Protein AF-A0A7S3B0L9-F1 (afdb_monomer_lite)

Secondary structure (DSSP, 8-state):
--PPPPPS--S------TT--EEEEEEEESS--BTTB-TT-EEEEEEEEGGGSS---SS--S---EEEEEEEEEE-TTS-EEEEEEEEEEEE---SS-HHHHHH-SSGGG----

pLDDT: mean 93.12, std 8.53, range [47.53, 98.75]

Organism: NCBI:txid156174

Sequence (114 aa):
CDAAPSLPRVGLSLTLDRSIEQACWYGLGPQENYPDRCTGATVSQYRMRVDELSTPYIVPSENGQRGGTRWLELTDLKGRGLWVGGSAPFGFSAGRSSLKALEAATHTNEASDV

Radius of gyration: 14.95 Å; chains: 1; bounding box: 37×31×43 Å

InterPro domains:
  IPR004199 Beta galactosidase small chain/ domain 5 [PF02929] (6-110)
  IPR004199 Beta galactosidase small chain/ domain 5 [SM01038] (2-113)
  IPR011013 Galactose mutarotase-like domain superfamily [SSF74650] (4-110)
  IPR014718 Glycoside hydrolase-type carbohydrate-binding [G3DSA:2.70.98.10] (1-113)
  IPR050347 Bacterial Beta-galactosidase [PTHR46323] (4-111)

Foldseek 3Di:
DDDDDDDPDDDDDDDDDPLFWKKWWFAWDDAAADPVGRPPTDGDIDMDTLAPQADQDQQQADGNKTWGTQKMQTDGPVRDDDIDHDPGTGIDGGHQADNVQSVPGGGSVSRHDD

Structure (mmCIF, N/CA/C/O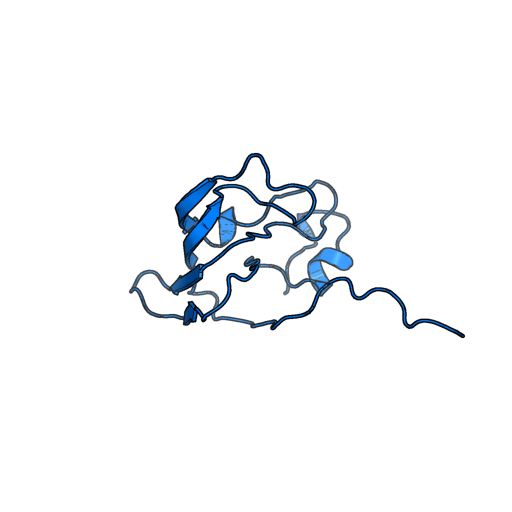 backbone):
data_AF-A0A7S3B0L9-F1
#
_entry.id   AF-A0A7S3B0L9-F1
#
loop_
_atom_site.group_PDB
_atom_site.id
_atom_site.type_symbol
_atom_site.label_atom_id
_atom_site.label_alt_id
_atom_site.label_comp_id
_atom_site.label_asym_id
_atom_site.label_entity_id
_atom_site.label_seq_id
_atom_site.pdbx_PDB_ins_code
_atom_site.Cartn_x
_atom_site.Cartn_y
_atom_site.Cartn_z
_atom_site.occupancy
_atom_site.B_iso_or_equiv
_atom_site.auth_seq_id
_atom_site.auth_comp_id
_atom_site.auth_asym_id
_atom_site.auth_atom_id
_atom_site.pdbx_PDB_model_num
ATOM 1 N N . CYS A 1 1 ? 19.655 16.155 -26.959 1.00 51.75 1 CYS A N 1
ATOM 2 C CA . CYS A 1 1 ? 18.200 16.117 -26.721 1.00 51.75 1 CYS A CA 1
ATOM 3 C C . CYS A 1 1 ? 18.014 15.790 -25.254 1.00 51.75 1 CYS A C 1
ATOM 5 O O . CYS A 1 1 ? 18.296 14.657 -24.883 1.00 51.75 1 CYS A O 1
ATOM 7 N N . ASP A 1 2 ? 17.655 16.771 -24.431 1.00 62.06 2 ASP A N 1
ATOM 8 C CA . ASP A 1 2 ? 17.471 16.546 -22.996 1.00 62.06 2 ASP A CA 1
ATOM 9 C C . ASP A 1 2 ? 16.177 15.766 -22.782 1.00 62.06 2 ASP A C 1
ATOM 11 O O . ASP A 1 2 ? 15.076 16.282 -22.973 1.00 62.06 2 ASP A O 1
ATOM 15 N N . ALA A 1 3 ? 16.319 14.479 -22.470 1.00 77.06 3 ALA A N 1
ATOM 16 C CA . ALA A 1 3 ? 15.203 13.658 -22.040 1.00 77.06 3 ALA A CA 1
ATOM 17 C C . ALA A 1 3 ? 14.729 14.162 -20.672 1.00 77.06 3 ALA A C 1
ATOM 19 O O . ALA A 1 3 ? 15.545 14.422 -19.786 1.00 77.06 3 ALA A O 1
ATOM 20 N N . ALA A 1 4 ? 13.414 14.300 -20.502 1.00 80.06 4 ALA A N 1
ATOM 21 C CA . ALA A 1 4 ? 12.839 14.608 -19.201 1.00 80.06 4 ALA A CA 1
ATOM 22 C C . ALA A 1 4 ? 13.292 13.557 -18.163 1.00 80.06 4 ALA A C 1
ATOM 24 O O . ALA A 1 4 ? 13.433 12.379 -18.515 1.00 80.06 4 ALA A O 1
ATOM 25 N N . PRO A 1 5 ? 13.530 13.958 -16.902 1.00 85.81 5 PRO A N 1
ATOM 26 C CA . PRO A 1 5 ? 13.944 13.030 -15.856 1.00 85.81 5 PRO A CA 1
ATOM 27 C C . PRO A 1 5 ? 12.898 11.926 -15.646 1.00 85.81 5 PRO A C 1
ATOM 29 O O . PRO A 1 5 ? 11.702 12.126 -15.871 1.00 85.81 5 PRO A O 1
ATOM 32 N N . SER A 1 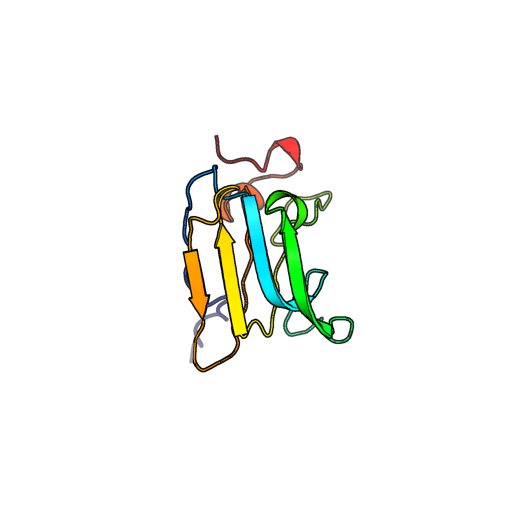6 ? 13.349 10.751 -15.202 1.00 88.38 6 SER A N 1
ATOM 33 C CA . SER A 1 6 ? 12.467 9.623 -14.896 1.00 88.38 6 SER A CA 1
ATOM 34 C C . SER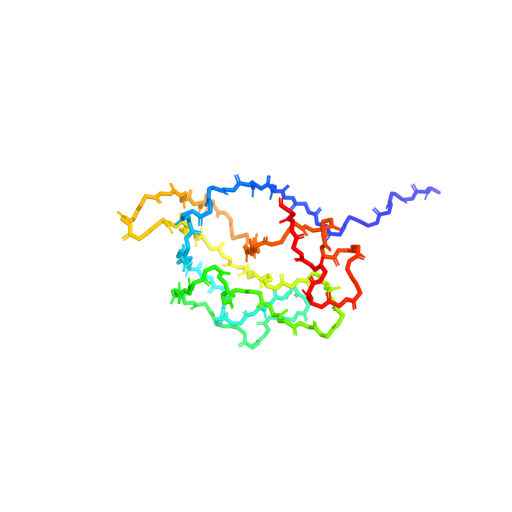 A 1 6 ? 11.455 9.994 -13.813 1.00 88.38 6 SER A C 1
ATOM 36 O O . SER A 1 6 ? 11.834 10.505 -12.759 1.00 88.38 6 SER A O 1
ATOM 38 N N . LEU A 1 7 ? 10.179 9.687 -14.047 1.00 91.12 7 LEU A N 1
ATOM 39 C CA . LEU A 1 7 ? 9.127 9.883 -13.054 1.00 91.12 7 LEU A CA 1
ATOM 40 C C . LEU A 1 7 ? 9.161 8.745 -12.021 1.00 91.12 7 LEU A C 1
ATOM 42 O O . LEU A 1 7 ? 9.103 7.582 -12.424 1.00 91.12 7 LEU A O 1
ATOM 46 N N . PRO A 1 8 ? 9.202 9.045 -10.709 1.00 87.62 8 PRO A N 1
ATOM 47 C CA . PRO A 1 8 ? 9.235 8.010 -9.675 1.00 87.62 8 PRO A CA 1
ATOM 48 C C . PRO A 1 8 ? 7.905 7.250 -9.568 1.00 87.62 8 PRO A C 1
ATOM 50 O O . PRO A 1 8 ? 7.889 6.039 -9.354 1.00 87.62 8 PRO A O 1
ATOM 53 N N . ARG A 1 9 ? 6.773 7.948 -9.737 1.00 90.81 9 ARG A N 1
ATOM 54 C CA . ARG A 1 9 ? 5.423 7.376 -9.681 1.00 90.81 9 ARG A CA 1
ATOM 55 C C . ARG A 1 9 ? 4.438 8.231 -10.476 1.00 90.81 9 ARG A C 1
ATOM 57 O O . ARG A 1 9 ? 4.548 9.453 -10.499 1.00 90.81 9 ARG A O 1
ATOM 64 N N . VAL A 1 10 ? 3.432 7.581 -11.062 1.00 93.62 10 VAL A N 1
ATOM 65 C CA . VAL A 1 10 ? 2.238 8.222 -11.632 1.00 93.62 10 VAL A CA 1
ATOM 66 C C . VAL A 1 10 ? 1.006 7.598 -10.980 1.00 93.62 10 VAL A C 1
ATOM 68 O O . VAL A 1 10 ? 0.868 6.377 -10.972 1.00 93.62 10 VAL A O 1
ATOM 71 N N . GLY A 1 11 ? 0.125 8.418 -10.407 1.00 94.12 11 GLY A N 1
ATOM 72 C CA . GLY A 1 11 ? -1.064 7.939 -9.704 1.00 94.12 11 GLY A CA 1
ATOM 73 C C . GLY A 1 11 ? -1.838 9.055 -9.007 1.00 94.12 11 GLY A C 1
ATOM 74 O O . GLY A 1 11 ? -1.557 10.236 -9.203 1.00 94.12 11 GLY A O 1
ATOM 75 N N . LEU A 1 12 ? -2.815 8.662 -8.190 1.00 94.50 12 LEU A N 1
ATOM 76 C CA . LEU A 1 12 ? -3.626 9.566 -7.375 1.00 94.50 12 LEU A CA 1
ATOM 77 C C . LEU A 1 12 ? -3.167 9.519 -5.914 1.00 94.50 12 LEU A C 1
ATOM 79 O O . LEU A 1 12 ? -2.788 8.460 -5.417 1.00 94.50 12 LEU A O 1
ATOM 83 N N . SER A 1 13 ? -3.248 10.659 -5.230 1.00 94.56 13 SER A N 1
ATOM 84 C CA . SER A 1 13 ? -3.058 10.768 -3.782 1.00 94.56 13 SER A CA 1
ATOM 85 C C . SER A 1 13 ? -4.348 11.285 -3.155 1.00 94.56 13 SER A C 1
ATOM 87 O O . SER A 1 13 ? -4.914 12.269 -3.634 1.00 94.56 13 SER A O 1
ATOM 89 N N . LEU A 1 14 ? -4.834 10.595 -2.125 1.00 94.69 14 LEU A N 1
ATOM 90 C CA . LEU A 1 14 ? -6.104 10.877 -1.461 1.00 94.69 14 LEU A CA 1
ATOM 91 C C . LEU A 1 14 ? -5.880 10.933 0.049 1.00 94.69 14 LEU A C 1
ATOM 93 O O . LEU A 1 14 ? -5.254 10.037 0.614 1.00 94.69 14 LEU A O 1
ATOM 97 N N . THR A 1 15 ? -6.456 11.939 0.702 1.00 95.38 15 THR A N 1
ATOM 98 C CA . THR A 1 15 ? -6.570 11.987 2.163 1.00 95.38 15 THR A CA 1
ATOM 99 C C . THR A 1 15 ? -7.966 11.520 2.547 1.00 95.38 15 THR A C 1
ATOM 101 O O . THR A 1 15 ? -8.959 12.085 2.088 1.00 95.38 15 THR A O 1
ATOM 104 N N . LEU A 1 16 ? -8.042 10.476 3.367 1.00 95.06 16 LEU A N 1
ATOM 105 C CA . LEU A 1 16 ? -9.298 9.916 3.863 1.00 95.06 16 LEU A CA 1
ATOM 106 C C . LEU A 1 16 ? -9.497 10.275 5.337 1.00 95.06 16 LEU A C 1
ATOM 108 O O . LEU A 1 16 ? -8.548 10.630 6.037 1.00 95.06 16 LEU A O 1
ATOM 112 N N . ASP A 1 17 ? -10.736 10.160 5.813 1.00 95.50 17 ASP A N 1
ATOM 113 C CA . ASP A 1 17 ? -11.052 10.346 7.228 1.00 95.50 17 ASP A CA 1
ATOM 114 C C . ASP A 1 17 ? -10.307 9.322 8.104 1.00 95.50 17 ASP A C 1
ATOM 116 O O . ASP A 1 17 ? -10.155 8.154 7.735 1.00 95.50 17 ASP A O 1
ATOM 120 N N . ARG A 1 18 ? -9.864 9.743 9.295 1.00 94.44 18 ARG A N 1
ATOM 121 C CA . ARG A 1 18 ? -9.080 8.899 10.212 1.00 94.44 18 ARG A CA 1
ATOM 122 C C . ARG A 1 18 ? -9.845 7.663 10.702 1.00 94.44 18 ARG A C 1
ATOM 124 O O . ARG A 1 18 ? -9.207 6.693 11.107 1.00 94.44 18 ARG A O 1
ATOM 131 N N . SER A 1 19 ? -11.180 7.674 10.645 1.00 96.50 19 SER A N 1
ATOM 132 C CA . SER A 1 19 ? -12.022 6.513 10.963 1.00 96.50 19 SER A CA 1
ATOM 133 C C . SER A 1 19 ? -11.852 5.343 9.994 1.00 96.50 19 SER A C 1
ATOM 135 O O . SER A 1 19 ? -12.190 4.216 10.356 1.00 96.50 19 SER A O 1
ATOM 137 N N . ILE A 1 20 ? -11.303 5.576 8.796 1.00 97.88 20 ILE A N 1
ATOM 138 C CA . ILE A 1 20 ? -10.900 4.508 7.884 1.00 97.88 20 ILE A CA 1
ATOM 139 C C . ILE A 1 20 ? -9.698 3.788 8.490 1.00 97.88 20 ILE A C 1
ATOM 141 O O . ILE A 1 20 ? -8.618 4.362 8.659 1.00 97.88 20 ILE A O 1
ATOM 145 N N . GLU A 1 21 ? -9.883 2.520 8.835 1.00 97.69 21 GLU A N 1
ATOM 146 C CA . GLU A 1 21 ? -8.862 1.738 9.530 1.00 97.69 21 GLU A CA 1
ATOM 147 C C . GLU A 1 21 ? -8.685 0.318 9.007 1.00 97.69 21 GLU A C 1
ATOM 149 O O . GLU A 1 21 ? -7.711 -0.329 9.384 1.00 97.69 21 GLU A O 1
ATOM 154 N N . GLN A 1 22 ? -9.556 -0.156 8.116 1.00 98.25 22 GLN A N 1
ATOM 155 C CA . GLN A 1 22 ? -9.434 -1.472 7.499 1.00 98.25 22 GLN A CA 1
ATOM 156 C C . GLN A 1 22 ? -9.089 -1.344 6.021 1.00 98.25 22 GLN A C 1
ATOM 158 O O . GLN A 1 22 ? -9.731 -0.588 5.297 1.00 98.25 22 GLN A O 1
ATOM 163 N N . ALA A 1 23 ? -8.108 -2.126 5.579 1.00 98.44 23 ALA A N 1
ATOM 164 C CA . ALA A 1 23 ? -7.796 -2.333 4.178 1.00 98.44 23 ALA A CA 1
ATOM 165 C C . ALA A 1 23 ? -8.048 -3.792 3.805 1.00 98.44 23 ALA A C 1
ATOM 167 O O . ALA A 1 23 ? -7.569 -4.706 4.477 1.00 98.44 23 ALA A O 1
ATOM 168 N N . CYS A 1 24 ? -8.784 -4.012 2.723 1.00 98.56 24 CYS A N 1
ATOM 169 C CA . CYS A 1 24 ? -8.982 -5.315 2.107 1.00 98.56 24 CYS A CA 1
ATOM 170 C C . CYS A 1 24 ? -8.614 -5.193 0.630 1.00 98.56 24 CYS A C 1
ATOM 172 O O . CYS A 1 24 ? -9.047 -4.251 -0.024 1.00 98.56 24 CYS A O 1
ATOM 174 N N . TRP A 1 25 ? -7.803 -6.093 0.086 1.00 98.75 25 TRP A N 1
ATOM 175 C CA . TRP A 1 25 ? -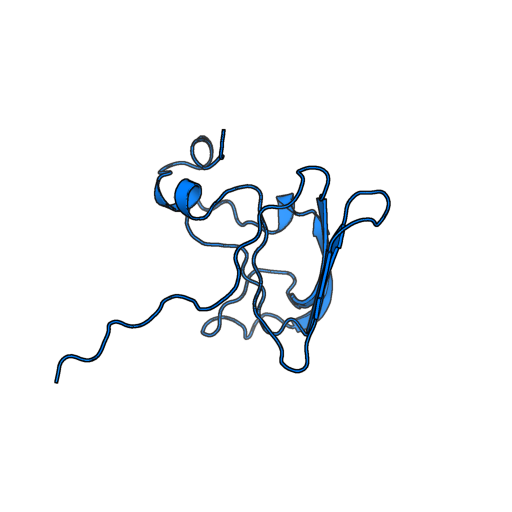7.426 -6.020 -1.327 1.00 98.75 25 TRP A CA 1
ATOM 176 C C . TRP A 1 25 ? -7.257 -7.401 -1.935 1.00 98.75 25 TRP A C 1
ATOM 178 O O . TRP A 1 25 ? -6.938 -8.367 -1.242 1.00 98.75 25 TRP A O 1
ATOM 188 N N . TYR A 1 26 ? -7.437 -7.480 -3.251 1.00 98.75 26 TYR A N 1
ATOM 189 C CA . TYR A 1 26 ? -7.075 -8.650 -4.044 1.00 98.75 26 TYR A CA 1
ATOM 190 C C . TYR A 1 26 ? -5.930 -8.292 -4.981 1.00 98.75 26 TYR A C 1
ATOM 192 O O . TYR A 1 26 ? -6.096 -7.499 -5.910 1.00 98.75 26 TYR A O 1
ATOM 200 N N . GLY A 1 27 ? -4.755 -8.856 -4.722 1.00 98.38 27 GLY A N 1
ATOM 201 C CA . GLY A 1 27 ? -3.511 -8.477 -5.386 1.00 98.38 27 GLY A CA 1
ATOM 202 C C . GLY A 1 27 ? -2.309 -9.155 -4.751 1.00 98.38 27 GLY A C 1
ATOM 203 O O . GLY A 1 27 ? -2.475 -10.142 -4.039 1.00 98.38 27 GLY A O 1
ATOM 204 N N . LEU A 1 28 ? -1.108 -8.630 -4.998 1.00 98.56 28 LEU A N 1
ATOM 205 C CA . LEU A 1 28 ? 0.115 -9.153 -4.392 1.00 98.56 28 LEU A CA 1
ATOM 206 C C . LEU A 1 28 ? 0.194 -8.784 -2.905 1.00 98.56 28 LEU A C 1
ATOM 208 O O . LEU A 1 28 ? -0.087 -7.646 -2.516 1.00 98.56 28 LEU A O 1
ATOM 212 N N . GLY A 1 29 ? 0.621 -9.733 -2.077 1.00 97.44 29 GLY A N 1
ATOM 213 C CA . GLY A 1 29 ? 0.820 -9.516 -0.647 1.00 97.44 29 GLY A CA 1
ATOM 214 C C . GLY A 1 29 ? 1.311 -10.768 0.095 1.00 97.44 29 GLY A C 1
ATOM 215 O O . GLY A 1 29 ? 1.793 -11.706 -0.549 1.00 97.44 29 GLY A O 1
ATOM 216 N N . PRO A 1 30 ? 1.183 -10.795 1.441 1.00 96.25 30 PRO A N 1
ATOM 217 C CA . PRO A 1 30 ? 0.648 -9.718 2.291 1.00 96.25 30 PRO A CA 1
ATOM 218 C C . PRO A 1 30 ? 1.634 -8.560 2.523 1.00 96.25 30 PRO A C 1
ATOM 220 O O . PRO A 1 30 ? 1.201 -7.452 2.843 1.00 96.25 30 PRO A O 1
ATOM 223 N N . GLN A 1 31 ? 2.940 -8.793 2.358 1.00 96.94 31 GLN A N 1
ATOM 224 C CA . GLN A 1 31 ? 3.980 -7.784 2.576 1.00 96.94 31 GLN A CA 1
ATOM 225 C C . GLN A 1 31 ? 4.073 -6.770 1.427 1.00 96.94 31 GLN A C 1
ATOM 227 O O . GLN A 1 31 ? 3.536 -6.973 0.331 1.00 96.94 31 GLN A O 1
ATOM 232 N N . GLU A 1 32 ? 4.778 -5.668 1.693 1.00 97.12 32 GLU A N 1
ATOM 233 C CA . GLU A 1 32 ? 5.107 -4.684 0.666 1.00 97.12 32 GLU A CA 1
ATOM 234 C C . GLU A 1 32 ? 5.913 -5.307 -0.486 1.00 97.12 32 GLU A C 1
ATOM 236 O O . GLU A 1 32 ? 6.761 -6.178 -0.285 1.00 97.12 32 GLU A O 1
ATOM 241 N N . ASN A 1 33 ? 5.646 -4.858 -1.707 1.00 97.81 33 ASN A N 1
ATOM 242 C CA . ASN A 1 33 ? 6.313 -5.308 -2.922 1.00 97.81 33 ASN A CA 1
ATOM 243 C C . ASN A 1 33 ? 6.413 -4.170 -3.944 1.00 97.81 33 ASN A C 1
ATOM 245 O O . ASN A 1 33 ? 5.566 -3.277 -3.996 1.00 97.81 33 ASN A O 1
ATOM 249 N N . TYR A 1 34 ? 7.460 -4.230 -4.761 1.00 96.56 34 TYR A N 1
ATOM 250 C CA . TYR A 1 34 ? 7.8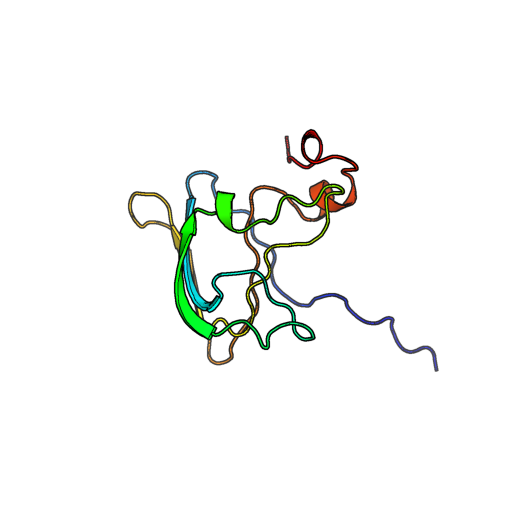15 -3.221 -5.759 1.00 96.56 34 TYR A CA 1
ATOM 251 C C . TYR A 1 34 ? 8.024 -3.888 -7.127 1.00 96.56 34 TYR A C 1
ATOM 253 O O . TYR A 1 34 ? 8.202 -5.109 -7.174 1.00 96.56 34 TYR A O 1
ATOM 261 N N . PRO A 1 35 ? 7.980 -3.144 -8.250 1.00 94.19 35 PRO A N 1
ATOM 262 C CA . PRO A 1 35 ? 8.105 -3.729 -9.590 1.00 94.19 35 PRO A CA 1
ATOM 263 C C . PRO A 1 35 ? 9.357 -4.599 -9.786 1.00 94.19 35 PRO A C 1
ATOM 265 O O . PRO A 1 35 ? 9.299 -5.620 -10.463 1.00 94.19 35 PRO A O 1
ATOM 268 N N . ASP A 1 36 ? 10.461 -4.229 -9.146 1.00 95.44 36 ASP A N 1
ATOM 269 C CA . ASP A 1 36 ? 11.744 -4.936 -9.123 1.00 95.44 36 ASP A CA 1
ATOM 270 C C . ASP A 1 36 ? 11.870 -5.963 -7.977 1.00 95.44 36 ASP A C 1
ATOM 272 O O . ASP A 1 36 ? 12.784 -6.787 -7.974 1.00 95.44 36 ASP A O 1
ATOM 276 N N . ARG A 1 37 ? 10.933 -5.965 -7.018 1.00 95.38 37 ARG A N 1
ATOM 277 C CA . ARG A 1 37 ? 10.921 -6.829 -5.826 1.00 95.38 37 ARG A CA 1
ATOM 278 C C . ARG A 1 37 ? 9.508 -7.336 -5.516 1.00 95.38 37 ARG A C 1
ATOM 280 O O . ARG A 1 37 ? 8.860 -6.866 -4.578 1.00 95.38 37 ARG A O 1
ATOM 287 N N . CYS A 1 38 ? 9.032 -8.310 -6.295 1.00 96.88 38 CYS A N 1
ATOM 288 C CA . CYS A 1 38 ? 7.686 -8.886 -6.137 1.00 96.88 38 CYS A CA 1
ATOM 289 C C . CYS A 1 38 ? 7.605 -10.423 -6.170 1.00 96.88 38 CYS A C 1
ATOM 291 O O . CYS A 1 38 ? 6.537 -10.973 -5.919 1.00 96.88 38 CYS A O 1
ATOM 293 N N . THR A 1 39 ? 8.708 -11.134 -6.419 1.00 96.38 39 THR A N 1
ATOM 294 C CA . THR A 1 39 ? 8.715 -12.602 -6.595 1.00 96.38 39 THR A CA 1
ATOM 295 C C . THR A 1 39 ? 8.303 -13.392 -5.350 1.00 96.38 39 THR A C 1
ATOM 297 O O . THR A 1 39 ? 7.854 -14.527 -5.474 1.00 96.38 39 THR A O 1
ATOM 300 N N . GLY A 1 40 ? 8.436 -12.804 -4.158 1.00 95.44 40 GLY A N 1
ATOM 301 C CA . GLY A 1 40 ? 7.981 -13.397 -2.896 1.00 95.44 40 GLY A CA 1
ATOM 302 C C . GLY A 1 40 ? 6.508 -13.139 -2.561 1.00 95.44 40 GLY A C 1
ATOM 303 O O . GLY A 1 40 ? 6.025 -13.656 -1.558 1.00 95.44 40 GLY A O 1
ATOM 304 N N . ALA A 1 41 ? 5.795 -12.338 -3.357 1.00 97.50 41 ALA A N 1
ATOM 305 C CA . ALA A 1 41 ? 4.404 -11.985 -3.099 1.00 97.50 41 ALA A CA 1
ATOM 306 C C . ALA A 1 41 ? 3.452 -12.871 -3.914 1.00 97.50 41 ALA A C 1
ATOM 308 O O . ALA A 1 41 ? 3.686 -13.152 -5.087 1.00 97.50 41 ALA A O 1
ATOM 309 N N . THR A 1 42 ? 2.350 -13.296 -3.295 1.00 98.12 42 THR A N 1
ATOM 310 C CA . THR A 1 42 ? 1.327 -14.128 -3.950 1.00 98.12 42 THR A CA 1
ATOM 311 C C . THR A 1 42 ? 0.078 -13.304 -4.227 1.00 98.12 42 THR A C 1
ATOM 313 O O . THR A 1 42 ? -0.242 -12.391 -3.471 1.00 98.12 42 THR A O 1
ATOM 316 N N . VAL A 1 43 ? -0.637 -13.614 -5.313 1.00 98.31 43 VAL A N 1
ATOM 317 C CA . VAL A 1 43 ? -1.954 -13.020 -5.569 1.00 98.31 43 VAL A CA 1
ATOM 318 C C . VAL A 1 43 ? -3.001 -13.729 -4.717 1.00 98.31 43 VAL A C 1
ATOM 320 O O . VAL A 1 43 ? -3.295 -14.901 -4.944 1.00 98.31 43 VAL A O 1
ATOM 323 N N . SER A 1 44 ? -3.582 -13.016 -3.758 1.00 98.62 44 SER A N 1
ATOM 324 C CA . SER A 1 44 ? -4.680 -13.507 -2.921 1.00 98.62 44 SER A CA 1
ATOM 325 C C . SER A 1 44 ? -5.520 -12.340 -2.401 1.00 98.62 44 SER A C 1
ATOM 327 O O . SER A 1 44 ? -5.236 -11.178 -2.697 1.00 98.62 44 SER A O 1
ATOM 329 N N . GLN A 1 45 ? -6.584 -12.653 -1.662 1.00 98.56 45 GLN A N 1
ATOM 330 C CA . GLN A 1 45 ? -7.322 -11.669 -0.884 1.00 98.56 45 GLN A CA 1
ATOM 331 C C . GLN A 1 45 ? -6.643 -11.507 0.479 1.00 98.56 45 GLN A C 1
ATOM 333 O O . GLN A 1 45 ? -6.450 -12.483 1.205 1.00 98.56 45 GLN A O 1
ATOM 338 N N . TYR A 1 46 ? -6.295 -10.273 0.822 1.00 98.62 46 TYR A N 1
ATOM 339 C CA . TYR A 1 46 ? -5.657 -9.915 2.083 1.00 98.62 46 TYR A CA 1
ATOM 340 C C . TYR A 1 46 ? -6.491 -8.869 2.815 1.00 98.62 46 TYR A C 1
ATOM 342 O O . TYR A 1 46 ? -7.169 -8.055 2.188 1.00 98.62 46 TYR A O 1
ATOM 350 N N . ARG A 1 47 ? -6.420 -8.880 4.147 1.00 98.19 47 ARG A N 1
ATOM 351 C CA . ARG A 1 47 ? -7.039 -7.880 5.019 1.00 98.19 47 ARG A CA 1
ATOM 352 C C . ARG A 1 47 ? -6.063 -7.501 6.127 1.00 98.19 47 ARG A C 1
ATOM 354 O O . ARG A 1 47 ? -5.517 -8.390 6.772 1.00 98.19 47 ARG A O 1
ATOM 361 N N . MET A 1 48 ? -5.864 -6.205 6.341 1.00 98.06 48 MET A N 1
ATOM 362 C CA . MET A 1 48 ? -4.985 -5.647 7.377 1.00 98.06 48 MET A CA 1
ATOM 363 C C . MET A 1 48 ? -5.553 -4.329 7.905 1.00 98.06 48 MET A C 1
ATOM 365 O O . MET A 1 48 ? -6.342 -3.671 7.219 1.00 98.06 48 MET A O 1
ATOM 369 N N . ARG A 1 49 ? -5.148 -3.913 9.109 1.00 97.88 49 ARG A N 1
ATOM 370 C CA . ARG A 1 49 ? -5.391 -2.537 9.550 1.00 97.88 49 ARG A CA 1
ATOM 371 C C . ARG A 1 49 ? -4.503 -1.583 8.755 1.00 97.88 49 ARG A C 1
ATOM 373 O O . ARG A 1 49 ? -3.377 -1.927 8.405 1.00 97.88 49 ARG A O 1
ATOM 380 N N . VAL A 1 50 ? -4.975 -0.360 8.519 1.00 97.06 50 VAL A N 1
ATOM 381 C CA . VAL A 1 50 ? -4.180 0.691 7.851 1.00 97.06 50 VAL A CA 1
ATOM 382 C C . VAL A 1 50 ? -2.860 0.941 8.591 1.00 97.06 50 VAL A C 1
ATOM 384 O O . VAL A 1 50 ? -1.834 1.157 7.957 1.00 97.06 50 VAL A O 1
ATOM 387 N N . ASP A 1 51 ? -2.871 0.831 9.920 1.00 95.19 51 ASP A N 1
ATOM 388 C CA . ASP A 1 51 ? -1.689 1.024 10.770 1.00 95.19 51 ASP A CA 1
ATOM 389 C C . ASP A 1 51 ? -0.616 -0.066 10.568 1.00 95.19 51 ASP A C 1
ATOM 391 O O . ASP A 1 51 ? 0.545 0.146 10.897 1.00 95.19 51 ASP A O 1
ATOM 395 N N . GLU A 1 52 ? -0.988 -1.225 10.014 1.00 96.56 52 GLU A N 1
ATOM 396 C CA . GLU A 1 52 ? -0.090 -2.364 9.779 1.00 96.56 52 GLU A CA 1
ATOM 397 C C . GLU A 1 52 ? 0.472 -2.389 8.347 1.00 96.56 52 GLU A C 1
ATOM 399 O O . GLU A 1 52 ? 1.338 -3.203 8.029 1.00 96.56 52 GLU A O 1
ATOM 404 N N . LEU A 1 53 ? -0.038 -1.541 7.446 1.00 96.56 53 LEU A N 1
ATOM 405 C CA . LEU A 1 53 ? 0.384 -1.534 6.041 1.00 96.56 53 LEU A CA 1
ATOM 406 C C . LEU A 1 53 ? 1.767 -0.916 5.832 1.00 96.56 53 LEU A C 1
ATOM 408 O O . LEU A 1 53 ? 2.427 -1.249 4.838 1.00 96.56 53 LEU A O 1
ATOM 412 N N . SER A 1 54 ? 2.177 -0.041 6.752 1.00 94.00 54 SER A N 1
ATOM 413 C CA . SER A 1 54 ? 3.458 0.653 6.736 1.00 94.00 54 SER A CA 1
ATOM 414 C C . SER A 1 54 ? 4.541 -0.135 7.465 1.00 94.00 54 SER A C 1
ATOM 416 O O . SER A 1 54 ? 4.326 -0.664 8.554 1.00 94.00 54 SER A O 1
ATOM 418 N N . THR A 1 55 ? 5.737 -0.159 6.882 1.00 93.12 55 THR A N 1
ATOM 419 C CA . THR A 1 55 ? 6.920 -0.768 7.501 1.00 93.12 55 THR A CA 1
ATOM 420 C C . THR A 1 55 ? 7.678 0.297 8.304 1.00 93.12 55 THR A C 1
ATOM 422 O O . THR A 1 55 ? 8.082 1.305 7.718 1.00 93.12 55 THR A O 1
ATOM 425 N N . PRO A 1 56 ? 7.914 0.113 9.618 1.00 91.81 56 PRO A N 1
ATOM 426 C CA . PRO A 1 56 ? 8.597 1.100 10.454 1.00 91.81 56 PRO A CA 1
ATOM 427 C C . PRO A 1 56 ? 10.121 1.027 10.271 1.00 91.81 56 PRO A C 1
ATOM 429 O O . PRO A 1 56 ? 10.851 0.545 11.138 1.00 91.81 56 PRO A O 1
ATOM 432 N N . TYR A 1 57 ? 10.614 1.476 9.116 1.00 93.31 57 TYR A N 1
ATOM 433 C CA . TYR A 1 57 ? 12.051 1.611 8.878 1.00 93.31 57 TYR A CA 1
ATOM 434 C C . TYR A 1 57 ? 12.683 2.628 9.845 1.00 93.31 57 TYR A C 1
ATOM 436 O O . TYR A 1 57 ? 12.037 3.589 10.262 1.00 93.31 57 TYR A O 1
ATOM 444 N N . ILE A 1 58 ? 13.959 2.403 10.193 1.00 92.94 58 ILE A N 1
ATOM 445 C CA . ILE A 1 58 ? 14.709 3.231 11.158 1.00 92.94 58 ILE A CA 1
ATOM 446 C C . ILE A 1 58 ? 14.742 4.694 10.706 1.00 92.94 58 ILE A C 1
ATOM 448 O O . ILE A 1 58 ? 14.438 5.587 11.492 1.00 92.94 58 ILE A O 1
ATOM 452 N N . VAL A 1 59 ? 15.080 4.915 9.433 1.00 92.75 59 VAL A N 1
ATOM 453 C CA . VAL A 1 59 ? 14.936 6.210 8.768 1.00 92.75 59 VAL A CA 1
ATOM 454 C C . VAL A 1 59 ? 13.620 6.161 7.995 1.00 92.75 59 VAL A C 1
ATOM 456 O O . VAL A 1 59 ? 13.486 5.306 7.111 1.00 92.75 59 VAL A O 1
ATOM 459 N N . PRO A 1 60 ? 12.636 7.014 8.328 1.00 93.00 60 PRO A N 1
ATOM 460 C CA . PRO A 1 60 ? 11.385 7.080 7.59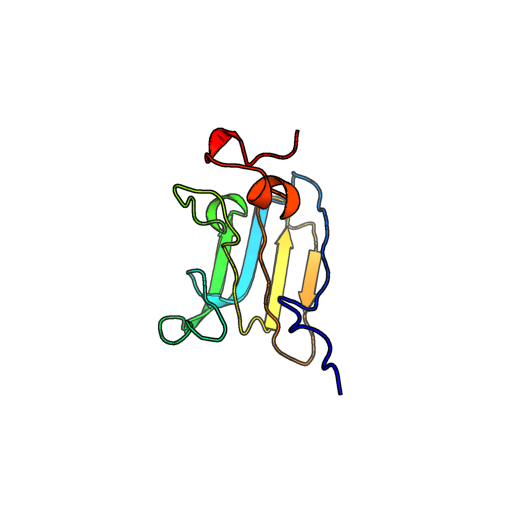4 1.00 93.00 60 PRO A CA 1
ATOM 461 C C . PRO A 1 60 ? 11.633 7.312 6.105 1.00 93.00 60 PRO A C 1
ATOM 463 O O . PRO A 1 60 ? 12.485 8.090 5.691 1.00 93.00 60 PRO A O 1
ATOM 466 N N . SER A 1 61 ? 10.932 6.547 5.283 1.00 91.75 61 SER A N 1
ATOM 467 C CA . SER A 1 61 ? 11.053 6.564 3.828 1.00 91.75 61 SER A CA 1
ATOM 468 C C . SER A 1 61 ? 9.796 5.949 3.234 1.00 91.75 61 SER A C 1
ATOM 470 O O . SER A 1 61 ? 8.974 5.370 3.953 1.00 91.75 61 SER A O 1
ATOM 472 N N . GLU A 1 62 ? 9.642 6.056 1.919 1.00 90.44 62 GLU A N 1
ATOM 473 C CA . GLU A 1 62 ? 8.527 5.437 1.215 1.00 90.44 62 GLU A CA 1
ATOM 474 C C . GLU A 1 62 ? 8.476 3.917 1.448 1.00 90.44 62 GLU A C 1
ATOM 476 O O . GLU A 1 62 ? 9.464 3.206 1.275 1.00 90.44 62 GLU A O 1
ATOM 481 N N . ASN A 1 63 ? 7.310 3.420 1.860 1.00 93.69 63 ASN A N 1
ATOM 482 C CA . ASN A 1 63 ? 7.089 2.027 2.239 1.00 93.69 63 ASN A CA 1
ATOM 483 C C . ASN A 1 63 ? 5.635 1.603 1.966 1.00 93.69 63 ASN A C 1
ATOM 485 O O . ASN A 1 63 ? 4.786 2.417 1.593 1.00 93.69 63 ASN A O 1
ATOM 489 N N . GLY A 1 64 ? 5.340 0.316 2.147 1.00 95.25 64 GLY A N 1
ATOM 490 C CA . GLY A 1 64 ? 3.963 -0.177 2.176 1.00 95.25 64 GLY A CA 1
ATOM 491 C C . GLY A 1 64 ? 3.295 -0.361 0.809 1.00 95.25 64 GLY A C 1
ATOM 492 O O . GLY A 1 64 ? 2.091 -0.619 0.753 1.00 95.25 64 GLY A O 1
ATOM 493 N N . GLN A 1 65 ? 4.033 -0.287 -0.301 1.00 97.06 65 GLN A N 1
ATOM 494 C CA . GLN A 1 65 ? 3.451 -0.488 -1.630 1.00 97.06 65 GLN A CA 1
ATOM 495 C C . GLN A 1 65 ? 2.953 -1.930 -1.831 1.00 97.06 65 GLN A C 1
ATOM 497 O O . GLN A 1 65 ? 3.628 -2.890 -1.473 1.00 97.06 65 GLN A O 1
ATOM 502 N N . ARG A 1 66 ? 1.765 -2.094 -2.419 1.00 97.81 66 ARG A N 1
ATOM 503 C CA . ARG A 1 66 ? 1.184 -3.372 -2.853 1.00 97.81 66 ARG A CA 1
ATOM 504 C C . ARG A 1 66 ? 0.892 -3.309 -4.349 1.00 97.81 66 ARG A C 1
ATOM 506 O O . ARG A 1 66 ? 0.023 -2.552 -4.784 1.00 97.81 66 ARG A O 1
ATOM 513 N N . GLY A 1 67 ? 1.638 -4.068 -5.145 1.00 97.62 67 GLY A N 1
ATOM 514 C CA . GLY A 1 67 ? 1.476 -4.157 -6.595 1.00 97.62 67 GLY A CA 1
ATOM 515 C C . GLY A 1 67 ? 0.418 -5.171 -7.038 1.00 97.62 67 GLY A C 1
ATOM 516 O O . GLY A 1 67 ? -0.112 -5.948 -6.245 1.00 97.62 67 GLY A O 1
ATOM 517 N N . GLY A 1 68 ? 0.109 -5.173 -8.338 1.00 97.75 68 GLY A N 1
ATOM 518 C CA . GLY A 1 68 ? -0.788 -6.165 -8.946 1.00 97.75 68 GLY A CA 1
ATOM 519 C C . GLY A 1 68 ? -2.205 -6.186 -8.359 1.00 97.75 68 GLY A C 1
ATOM 520 O O . GLY A 1 68 ? -2.897 -7.198 -8.473 1.00 97.75 68 GLY A O 1
ATOM 521 N N . THR A 1 69 ? -2.629 -5.097 -7.717 1.00 98.44 69 THR A N 1
ATOM 522 C CA . THR A 1 69 ? -3.927 -4.983 -7.055 1.00 98.44 69 THR A CA 1
ATOM 523 C C . THR A 1 69 ? -5.017 -4.810 -8.095 1.00 98.44 69 THR A C 1
ATOM 525 O O . THR A 1 69 ? -4.931 -3.946 -8.960 1.00 98.44 69 THR A O 1
ATOM 528 N N . ARG A 1 70 ? -6.043 -5.654 -8.037 1.00 98.38 70 ARG A N 1
ATOM 529 C CA . ARG A 1 70 ? -7.193 -5.618 -8.950 1.00 98.38 70 ARG A CA 1
ATOM 530 C C . ARG A 1 70 ? -8.349 -4.823 -8.356 1.00 98.38 70 ARG A C 1
ATOM 532 O O . ARG A 1 70 ? -9.037 -4.109 -9.080 1.00 98.38 70 ARG A O 1
ATOM 539 N N . TRP A 1 71 ? -8.532 -4.937 -7.044 1.00 98.69 71 TRP A N 1
ATOM 540 C CA . TRP A 1 71 ? -9.436 -4.096 -6.275 1.00 98.69 71 TRP A CA 1
ATOM 541 C C . TRP A 1 71 ? -8.896 -3.869 -4.861 1.00 98.69 71 TRP A C 1
ATOM 543 O O . TRP A 1 71 ? -8.158 -4.702 -4.326 1.00 98.69 71 TRP A O 1
ATOM 553 N N . LEU A 1 72 ? -9.280 -2.736 -4.282 1.00 98.69 72 LEU A N 1
ATOM 554 C CA . LEU A 1 72 ? -8.957 -2.277 -2.937 1.00 98.69 72 LEU A CA 1
ATOM 555 C C . LEU A 1 72 ? -10.224 -1.725 -2.277 1.00 98.69 72 LEU A C 1
ATOM 557 O O . LEU A 1 72 ? -10.942 -0.925 -2.867 1.00 98.69 72 LEU A O 1
ATOM 561 N N . GLU A 1 73 ? -10.444 -2.105 -1.030 1.00 98.62 73 GLU A N 1
ATOM 562 C CA . GLU A 1 73 ? -11.445 -1.557 -0.124 1.00 98.62 73 GLU A CA 1
ATOM 563 C C . GLU A 1 73 ? -10.743 -0.930 1.075 1.00 98.62 73 GLU A C 1
ATOM 565 O O . GLU A 1 73 ? -9.913 -1.569 1.723 1.00 98.62 73 GLU A O 1
ATOM 570 N N . LEU A 1 74 ? -11.101 0.313 1.381 1.00 98.56 74 LEU A N 1
ATOM 571 C CA . LEU A 1 74 ? -10.667 1.043 2.563 1.00 98.56 74 LEU A CA 1
ATOM 572 C C . LEU A 1 74 ? -11.908 1.469 3.341 1.00 98.56 74 LEU A C 1
ATOM 574 O O . LEU A 1 74 ? -12.674 2.296 2.847 1.00 98.56 74 LEU A O 1
ATOM 578 N N . THR A 1 75 ? -12.125 0.920 4.535 1.00 98.62 75 THR A N 1
ATOM 579 C CA . THR A 1 75 ? -13.365 1.141 5.295 1.00 98.62 75 THR A CA 1
ATOM 580 C C . THR A 1 75 ? -13.130 1.499 6.758 1.00 98.62 75 THR A C 1
ATOM 582 O O . THR A 1 75 ? -12.094 1.188 7.353 1.00 98.62 75 THR A O 1
ATOM 585 N N . ASP A 1 76 ? -14.134 2.133 7.357 1.00 97.88 76 ASP A N 1
ATOM 586 C CA . ASP A 1 76 ? -14.305 2.186 8.805 1.00 97.88 76 ASP A CA 1
ATOM 587 C C . ASP A 1 76 ? -14.775 0.823 9.356 1.00 97.88 76 ASP A C 1
ATOM 589 O O . ASP A 1 76 ? -15.051 -0.125 8.610 1.00 97.88 76 ASP A O 1
ATOM 593 N N . LEU A 1 77 ? -14.907 0.723 10.682 1.00 94.81 77 LEU A N 1
ATOM 594 C CA . LEU A 1 77 ? -15.419 -0.476 11.363 1.00 94.81 77 LEU A CA 1
ATOM 595 C C . LEU A 1 77 ? -16.882 -0.816 11.043 1.00 94.81 77 LEU A C 1
ATOM 597 O O . LEU A 1 77 ? -17.343 -1.910 11.362 1.00 94.81 77 LEU A O 1
ATOM 601 N N . LYS A 1 78 ? -17.627 0.113 10.440 1.00 96.25 78 LYS A N 1
ATOM 602 C CA . LYS A 1 78 ? -19.020 -0.075 10.019 1.00 96.25 78 LYS A CA 1
ATOM 603 C C . LYS A 1 78 ? -19.117 -0.465 8.538 1.00 96.25 78 LYS A C 1
ATOM 605 O O . LYS A 1 78 ? -20.229 -0.567 8.026 1.00 96.25 78 LYS A O 1
ATOM 610 N N . GLY A 1 79 ? -17.986 -0.669 7.855 1.00 95.00 79 GLY A N 1
ATOM 611 C CA . GLY A 1 79 ? -17.920 -1.039 6.440 1.00 95.00 79 GLY A CA 1
ATOM 612 C C . GLY A 1 79 ? -18.140 0.123 5.467 1.00 95.00 79 GLY A C 1
ATOM 613 O O . GLY A 1 79 ? -18.350 -0.112 4.282 1.00 95.00 79 GLY A O 1
ATOM 614 N N . ARG A 1 80 ? -18.111 1.378 5.932 1.00 97.56 80 ARG A N 1
ATOM 615 C CA . ARG A 1 80 ? -18.264 2.566 5.078 1.00 97.56 80 ARG A CA 1
ATOM 616 C C . ARG A 1 80 ? -16.893 3.062 4.646 1.00 97.56 80 ARG A C 1
ATOM 618 O O . ARG A 1 80 ? -15.994 3.168 5.475 1.00 97.56 80 ARG A O 1
ATOM 625 N N . GLY A 1 81 ? -16.740 3.419 3.376 1.00 97.06 81 GLY A N 1
ATOM 626 C CA . GLY A 1 81 ? -15.490 3.989 2.892 1.00 97.06 81 GLY A CA 1
ATOM 627 C C . GLY A 1 81 ? -15.374 3.995 1.377 1.00 97.06 81 GLY A C 1
ATOM 628 O O . GLY A 1 81 ? -16.337 4.309 0.679 1.00 97.06 81 GLY A O 1
ATOM 629 N N . LEU A 1 82 ? -14.180 3.683 0.888 1.00 97.69 82 LEU A N 1
ATOM 630 C CA . LEU A 1 82 ? -13.798 3.780 -0.512 1.00 97.69 82 LEU A CA 1
ATOM 631 C C . LEU A 1 82 ? -13.533 2.390 -1.093 1.00 97.69 82 LEU A C 1
ATOM 633 O O . LEU A 1 82 ? -12.754 1.617 -0.539 1.00 97.69 82 LEU A O 1
ATOM 637 N N . TRP A 1 83 ? -14.132 2.116 -2.249 1.00 98.25 83 TRP A N 1
ATOM 638 C CA . TRP A 1 83 ? -13.786 0.982 -3.100 1.00 98.25 83 TRP A CA 1
ATOM 639 C C . TRP A 1 83 ? -13.091 1.499 -4.360 1.00 98.25 83 TRP A C 1
ATOM 641 O O . TRP A 1 83 ? -13.565 2.446 -4.989 1.00 98.25 83 TRP A O 1
ATOM 651 N N . VAL A 1 84 ? -11.973 0.883 -4.733 1.00 98.19 84 VAL A N 1
ATOM 652 C CA . VAL A 1 84 ? -11.189 1.216 -5.925 1.00 98.19 84 VAL A CA 1
ATOM 653 C C . VAL A 1 84 ? -10.950 -0.051 -6.728 1.00 98.19 84 VAL A C 1
ATOM 655 O O . VAL A 1 84 ? -10.451 -1.043 -6.205 1.00 98.19 84 VAL A O 1
ATOM 658 N N . GLY A 1 85 ? -11.240 -0.003 -8.022 1.00 97.50 85 GLY A N 1
ATOM 659 C CA . GLY A 1 85 ? -10.955 -1.083 -8.955 1.00 97.50 85 GLY A CA 1
ATOM 660 C C . GLY A 1 85 ? -10.998 -0.586 -10.391 1.00 97.50 85 GLY A C 1
ATOM 661 O O . GLY A 1 85 ? -11.448 0.527 -10.667 1.00 97.50 85 GLY A O 1
ATOM 662 N N . GLY A 1 86 ? -10.506 -1.406 -11.312 1.00 92.94 86 GLY A N 1
ATOM 663 C CA . GLY A 1 86 ? -10.399 -1.032 -12.716 1.00 92.94 86 GLY A CA 1
ATOM 664 C C . GLY A 1 86 ? -10.103 -2.220 -13.621 1.00 92.94 86 GLY A C 1
ATOM 665 O O . GLY A 1 86 ? -10.011 -3.361 -13.174 1.00 92.94 86 GLY A O 1
ATOM 666 N N . SER A 1 87 ? -9.958 -1.940 -14.916 1.00 94.19 87 SER A N 1
ATOM 667 C CA . SER A 1 87 ? -9.688 -2.958 -15.938 1.00 94.19 87 SER A CA 1
ATOM 668 C C . SER A 1 87 ? -8.249 -3.485 -15.917 1.00 94.19 87 SER A C 1
ATOM 670 O O . SER A 1 87 ? -8.013 -4.610 -16.353 1.00 94.19 87 SER A O 1
ATOM 672 N N . ALA A 1 88 ? -7.297 -2.703 -15.403 1.00 96.94 88 ALA A N 1
ATOM 673 C CA . ALA A 1 88 ? -5.893 -3.079 -15.277 1.00 96.94 88 ALA A CA 1
ATOM 674 C C . ALA A 1 88 ? -5.466 -3.120 -13.797 1.00 96.94 88 ALA A C 1
ATOM 676 O O . ALA A 1 88 ? -5.936 -2.288 -13.014 1.00 96.94 88 ALA A O 1
ATOM 677 N N . PRO A 1 89 ? -4.568 -4.045 -13.400 1.00 97.31 89 PRO A N 1
ATOM 678 C CA . PRO A 1 89 ? -4.001 -4.040 -12.058 1.00 97.31 89 PRO A CA 1
ATOM 679 C C . PRO A 1 89 ? -3.221 -2.751 -11.769 1.00 97.31 89 PRO A C 1
ATOM 681 O O . PRO A 1 89 ? -2.531 -2.227 -12.643 1.00 97.31 89 PRO A O 1
ATOM 684 N N . PHE A 1 90 ? -3.284 -2.279 -10.528 1.00 97.62 90 PHE A N 1
ATOM 685 C CA . PHE A 1 90 ? -2.618 -1.067 -10.058 1.00 97.62 90 PHE A CA 1
ATOM 686 C C . PHE A 1 90 ? -1.781 -1.328 -8.799 1.00 97.62 90 PHE A C 1
ATOM 688 O O . PHE A 1 90 ? -1.841 -2.396 -8.183 1.00 97.62 90 PHE A O 1
ATOM 695 N N . GLY A 1 91 ? -0.954 -0.348 -8.436 1.00 97.50 91 GLY A N 1
ATOM 696 C CA . GLY A 1 91 ? -0.255 -0.313 -7.156 1.00 97.50 91 GLY A CA 1
ATOM 697 C C . GLY A 1 91 ? -0.955 0.632 -6.185 1.00 97.50 91 GLY A C 1
ATOM 698 O O . GLY A 1 91 ? -1.434 1.683 -6.607 1.00 97.50 91 GLY A O 1
ATOM 699 N N . PHE A 1 92 ? -0.990 0.294 -4.898 1.00 97.62 92 PHE A N 1
ATOM 700 C CA . PHE A 1 92 ? -1.427 1.225 -3.855 1.00 97.62 92 PHE A CA 1
ATOM 701 C C . PHE A 1 92 ? -0.468 1.217 -2.667 1.00 97.62 92 PHE A C 1
ATOM 703 O O . PHE A 1 92 ? 0.221 0.230 -2.419 1.00 97.62 92 PHE A O 1
ATOM 710 N N . SER A 1 93 ? -0.457 2.310 -1.917 1.00 96.88 93 SER A N 1
ATOM 711 C CA . SER A 1 93 ? 0.079 2.387 -0.562 1.00 96.88 93 SER A CA 1
ATOM 712 C C . SER A 1 93 ? -0.932 3.156 0.285 1.00 96.88 93 SER A C 1
ATOM 714 O O . SER A 1 93 ? -1.574 4.086 -0.204 1.00 96.88 93 SER A O 1
ATOM 716 N N . ALA A 1 94 ? -1.112 2.751 1.536 1.00 96.25 94 ALA A N 1
ATOM 717 C CA . ALA A 1 94 ? -1.976 3.438 2.488 1.00 96.25 94 ALA A CA 1
ATOM 718 C C . ALA A 1 94 ? -1.299 3.420 3.857 1.00 96.25 94 ALA A C 1
ATOM 720 O O . ALA A 1 94 ? -0.702 2.416 4.237 1.00 96.25 94 ALA A O 1
ATOM 721 N N . GLY A 1 95 ? -1.376 4.537 4.571 1.00 94.75 95 GLY A N 1
ATOM 722 C CA . GLY A 1 95 ? -0.719 4.731 5.857 1.00 94.75 95 GLY A CA 1
ATOM 723 C C . GLY A 1 95 ? -1.233 5.995 6.538 1.00 94.75 95 GLY A C 1
ATOM 724 O O . GLY A 1 95 ? -2.152 6.649 6.042 1.00 94.75 95 GLY A O 1
ATOM 725 N N . ARG A 1 96 ? -0.658 6.324 7.697 1.00 93.31 96 ARG A N 1
ATOM 726 C CA . ARG A 1 96 ? -1.068 7.480 8.519 1.00 93.31 96 ARG A CA 1
ATOM 727 C C . ARG A 1 96 ? -0.234 8.737 8.299 1.00 93.31 96 ARG A C 1
ATOM 729 O O . ARG A 1 96 ? -0.549 9.766 8.883 1.00 93.31 96 ARG A O 1
ATOM 736 N N . SER A 1 97 ? 0.788 8.637 7.463 1.00 90.75 97 SER A N 1
ATOM 737 C CA . SER A 1 97 ? 1.754 9.698 7.216 1.00 90.75 97 SER A CA 1
ATOM 738 C C . SER A 1 97 ? 1.739 10.065 5.743 1.00 90.75 97 SER A C 1
ATOM 740 O O . SER A 1 97 ? 1.746 9.190 4.872 1.00 90.75 97 SER A O 1
ATOM 742 N N . SER A 1 98 ? 1.739 11.358 5.457 1.00 90.81 98 SER A N 1
ATOM 743 C CA . SER A 1 98 ? 1.917 11.883 4.116 1.00 90.81 98 SER A CA 1
ATOM 744 C C . SER A 1 98 ? 3.330 11.592 3.608 1.00 90.81 98 SER A C 1
ATOM 746 O O . SER A 1 98 ? 4.285 11.476 4.378 1.00 90.81 98 SER A O 1
ATOM 748 N N . LEU A 1 99 ? 3.488 11.519 2.283 1.00 89.00 99 LEU A N 1
ATOM 749 C CA . LEU A 1 99 ? 4.811 11.373 1.661 1.00 89.00 99 LEU A CA 1
ATOM 750 C C . LEU A 1 99 ? 5.755 12.511 2.075 1.00 89.00 99 LEU A C 1
ATOM 752 O O . LEU A 1 99 ? 6.930 12.272 2.326 1.00 89.00 99 LEU A O 1
ATOM 756 N N . LYS A 1 100 ? 5.219 13.727 2.226 1.00 89.69 100 LYS A N 1
ATOM 757 C CA . LYS A 1 100 ? 5.979 14.898 2.670 1.00 89.69 100 LYS A CA 1
ATOM 758 C C . LYS A 1 100 ? 6.474 14.753 4.114 1.00 89.69 100 LYS A C 1
ATOM 760 O O . LYS A 1 100 ? 7.602 15.137 4.402 1.00 89.69 100 LYS A O 1
ATOM 765 N N . ALA A 1 101 ? 5.650 14.208 5.012 1.00 91.31 101 ALA A N 1
ATOM 766 C CA . ALA A 1 101 ? 6.066 13.929 6.385 1.00 91.31 101 ALA A CA 1
ATOM 767 C C . ALA A 1 101 ? 7.139 12.834 6.441 1.00 91.31 101 ALA A C 1
ATOM 769 O O . ALA A 1 101 ? 8.106 12.972 7.182 1.00 91.31 101 ALA A O 1
ATOM 770 N N . LEU A 1 102 ? 7.004 11.779 5.627 1.00 91.12 102 LEU A N 1
ATOM 771 C CA . LEU A 1 102 ? 8.014 10.721 5.538 1.00 91.12 102 LEU A CA 1
ATOM 772 C C . LEU A 1 102 ? 9.355 11.235 5.000 1.00 91.12 102 LEU A C 1
ATOM 774 O O . LEU A 1 102 ? 10.391 10.817 5.496 1.00 91.12 102 LEU A O 1
ATOM 778 N N . GLU A 1 103 ? 9.339 12.138 4.020 1.00 90.56 103 GLU A N 1
ATOM 779 C CA . GLU A 1 103 ? 10.550 12.725 3.432 1.00 90.56 103 GLU A CA 1
ATOM 780 C C . GLU A 1 103 ? 11.289 13.662 4.400 1.00 90.56 103 GLU A C 1
ATOM 782 O O . GLU A 1 103 ? 12.517 13.715 4.399 1.00 90.56 103 GLU A O 1
ATOM 787 N N . ALA A 1 104 ? 10.554 14.405 5.231 1.00 91.69 104 ALA A N 1
ATOM 788 C CA . ALA A 1 104 ? 11.141 15.348 6.180 1.00 91.69 104 ALA A CA 1
ATOM 789 C C . ALA A 1 104 ? 11.677 14.682 7.460 1.00 91.69 104 ALA A C 1
ATOM 791 O O . ALA A 1 104 ? 12.531 15.258 8.136 1.00 91.69 104 ALA A O 1
ATOM 792 N N . ALA A 1 105 ? 11.153 13.510 7.820 1.00 91.56 105 ALA A N 1
ATOM 793 C CA . ALA A 1 105 ? 11.449 12.849 9.082 1.00 91.56 105 ALA A CA 1
ATOM 794 C C . ALA A 1 105 ? 12.783 12.093 9.045 1.00 91.56 105 ALA A C 1
ATOM 796 O O . ALA A 1 105 ? 13.078 11.343 8.117 1.00 91.56 105 ALA A O 1
ATOM 797 N N . THR A 1 106 ? 13.568 12.229 10.112 1.00 92.25 106 THR A N 1
ATOM 798 C CA . THR A 1 106 ? 14.818 11.472 10.297 1.00 92.25 106 THR A CA 1
ATOM 799 C C . THR A 1 106 ? 14.646 10.288 11.243 1.00 92.25 106 THR A C 1
ATOM 801 O O . THR A 1 106 ? 15.416 9.331 11.182 1.00 92.25 106 THR A O 1
ATOM 804 N N . HIS A 1 107 ? 13.602 10.331 12.076 1.00 89.94 107 HIS A N 1
ATOM 805 C CA . HIS A 1 107 ? 13.238 9.297 13.040 1.00 89.94 107 HIS A CA 1
ATOM 806 C C . HIS A 1 107 ? 11.725 9.033 13.014 1.00 89.94 107 HIS A C 1
ATOM 808 O O . HIS A 1 107 ? 10.925 9.909 12.689 1.00 89.94 107 HIS A O 1
ATOM 814 N N . THR A 1 108 ? 11.302 7.819 13.378 1.00 84.12 108 THR A N 1
ATOM 815 C CA . THR A 1 108 ? 9.897 7.370 13.281 1.00 84.12 108 THR A CA 1
ATOM 816 C C . THR A 1 108 ? 8.898 8.269 14.018 1.00 84.12 108 THR A C 1
ATOM 818 O O . THR A 1 108 ? 7.771 8.437 13.563 1.00 84.12 108 THR A O 1
ATOM 821 N N . ASN A 1 109 ? 9.292 8.870 15.140 1.00 85.12 109 ASN A N 1
ATOM 822 C CA . ASN A 1 109 ? 8.446 9.770 15.931 1.00 85.12 109 ASN A CA 1
ATOM 823 C C . ASN A 1 109 ? 8.218 11.149 15.282 1.00 85.12 109 ASN A C 1
ATOM 825 O O . ASN A 1 109 ? 7.382 11.903 15.769 1.00 85.12 109 ASN A O 1
ATOM 829 N N . GLU A 1 110 ? 8.946 11.481 14.217 1.00 83.69 110 GLU A N 1
ATOM 830 C CA . GLU A 1 110 ? 8.809 12.734 13.461 1.00 83.69 110 GLU A CA 1
ATOM 831 C C . GLU A 1 110 ? 7.896 12.563 12.234 1.00 83.69 110 GLU A C 1
ATOM 833 O O . GLU A 1 110 ? 7.432 13.541 11.655 1.00 83.69 110 GLU A O 1
ATOM 838 N N . ALA A 1 111 ? 7.611 11.319 11.841 1.00 75.81 111 ALA A N 1
ATOM 839 C CA . ALA A 1 111 ? 6.887 10.962 10.624 1.00 75.81 111 ALA A CA 1
ATOM 840 C C . ALA A 1 111 ? 5.357 10.992 10.792 1.00 75.81 111 ALA A C 1
ATOM 842 O O . ALA A 1 111 ? 4.659 10.111 10.295 1.00 75.81 111 ALA A O 1
ATOM 843 N N . SER A 1 112 ? 4.815 11.979 11.497 1.00 73.38 112 SER A N 1
ATOM 844 C CA . SER A 1 112 ? 3.370 12.167 11.674 1.00 73.38 112 SER A CA 1
ATOM 845 C C . SER A 1 112 ? 2.948 13.537 11.164 1.00 73.38 112 SER A C 1
ATOM 847 O O . SER A 1 112 ? 3.555 14.540 11.537 1.00 73.38 112 SER A O 1
ATOM 849 N N . ASP A 1 113 ? 1.890 13.588 10.354 1.00 66.44 113 ASP A N 1
ATOM 850 C CA . ASP A 1 113 ? 1.206 14.852 10.082 1.00 66.44 113 ASP A CA 1
ATOM 851 C C . ASP A 1 113 ? 0.481 15.291 11.367 1.00 66.44 113 ASP A C 1
ATOM 853 O O . ASP A 1 113 ? -0.204 14.476 11.994 1.00 66.44 113 ASP A O 1
ATOM 857 N N . VAL A 1 114 ? 0.698 16.543 11.788 1.00 47.53 114 VAL A N 1
ATOM 858 C CA . VAL A 1 114 ? 0.082 17.154 12.985 1.00 47.53 114 VAL A CA 1
ATOM 859 C C . VAL A 1 114 ? -1.442 17.114 12.902 1.00 47.53 114 VAL A C 1
ATOM 861 O O . VAL A 1 114 ? -1.975 17.469 11.826 1.00 47.53 114 VAL A O 1
#